Protein AF-A0A1F9LB64-F1 (afdb_monomer)

Radius of gyration: 16.24 Å; Cα contacts (8 Å, |Δi|>4): 13; chains: 1; bounding box: 30×19×49 Å

Secondary structure (DSSP, 8-state):
-HHHHHHHHTPPPTHHHHHHHHHHHT-SS--S----S-HHHHHHHHHHHHS-HHHHHHHHHHHTT--

Structure (mmCIF, N/CA/C/O backbone):
data_AF-A0A1F9LB64-F1
#
_entry.id   AF-A0A1F9LB64-F1
#
loop_
_atom_site.group_PDB
_atom_site.id
_atom_site.type_symbol
_atom_site.label_atom_id
_atom_site.label_alt_id
_atom_site.label_comp_id
_atom_site.label_asym_id
_atom_site.label_entity_id
_atom_site.label_seq_id
_atom_site.pdbx_PDB_ins_code
_atom_site.Cartn_x
_atom_site.Cartn_y
_atom_site.Cartn_z
_atom_site.occupancy
_atom_site.B_iso_or_equiv
_atom_site.auth_seq_id
_atom_site.auth_comp_id
_atom_site.auth_asym_id
_atom_site.auth_atom_id
_atom_site.pdbx_PDB_model_num
ATOM 1 N N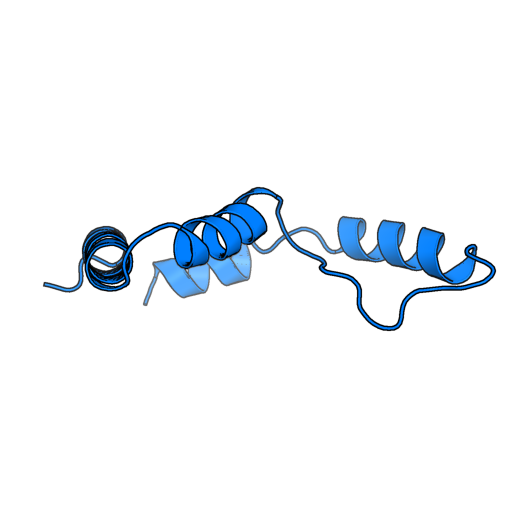 . MET A 1 1 ? 9.136 -10.727 -22.302 1.00 51.38 1 MET A N 1
ATOM 2 C CA . MET A 1 1 ? 9.806 -10.729 -20.987 1.00 51.38 1 MET A CA 1
ATOM 3 C C . MET A 1 1 ? 10.148 -9.311 -20.537 1.00 51.38 1 MET A C 1
ATOM 5 O O . MET A 1 1 ? 9.889 -8.995 -19.389 1.00 51.38 1 MET A O 1
ATOM 9 N N . ASP A 1 2 ? 10.605 -8.445 -21.440 1.00 61.62 2 ASP A N 1
ATOM 10 C CA . ASP A 1 2 ? 11.226 -7.145 -21.123 1.00 61.62 2 ASP A CA 1
ATOM 11 C C . ASP A 1 2 ? 10.366 -6.142 -20.331 1.00 61.62 2 ASP A C 1
ATOM 13 O O . ASP A 1 2 ? 10.893 -5.366 -19.542 1.00 61.62 2 ASP A O 1
ATOM 17 N N . VAL A 1 3 ? 9.039 -6.147 -20.501 1.00 61.62 3 VAL A N 1
ATOM 18 C CA . VAL A 1 3 ? 8.149 -5.188 -19.810 1.00 61.62 3 VAL A CA 1
ATOM 19 C C . VAL A 1 3 ? 8.020 -5.505 -18.315 1.00 61.62 3 VAL A C 1
ATOM 21 O O . VAL A 1 3 ? 7.981 -4.593 -17.500 1.00 61.62 3 VAL A O 1
ATOM 24 N N . ILE A 1 4 ? 8.011 -6.791 -17.941 1.00 64.00 4 ILE A N 1
ATOM 25 C CA . ILE A 1 4 ? 7.892 -7.210 -16.534 1.00 64.00 4 ILE A CA 1
ATOM 26 C C . ILE A 1 4 ? 9.172 -6.849 -15.776 1.00 64.00 4 ILE A C 1
ATOM 28 O O . ILE A 1 4 ? 9.103 -6.265 -14.701 1.00 64.00 4 ILE A O 1
ATOM 32 N N . GLU A 1 5 ? 10.335 -7.134 -16.365 1.00 64.25 5 GLU A N 1
ATOM 33 C CA . GLU A 1 5 ? 11.626 -6.752 -15.781 1.00 64.25 5 GLU A CA 1
ATOM 34 C C . GLU A 1 5 ? 11.769 -5.233 -15.651 1.00 64.25 5 GLU A C 1
ATOM 36 O O . GLU A 1 5 ? 12.264 -4.747 -14.635 1.00 64.25 5 GLU A O 1
ATOM 41 N N . HIS A 1 6 ? 11.297 -4.468 -16.641 1.00 65.69 6 HIS A N 1
ATOM 42 C CA . HIS A 1 6 ? 11.305 -3.011 -16.564 1.00 65.69 6 HIS A CA 1
ATOM 43 C C . HIS A 1 6 ? 10.416 -2.483 -15.428 1.00 65.69 6 HIS A C 1
ATOM 45 O O . HIS A 1 6 ? 10.833 -1.584 -14.697 1.00 65.69 6 HIS A O 1
ATOM 51 N N . ASP A 1 7 ? 9.224 -3.050 -15.244 1.00 62.81 7 ASP A N 1
ATOM 52 C CA . ASP A 1 7 ? 8.301 -2.657 -14.176 1.00 62.81 7 ASP A CA 1
ATOM 53 C C . ASP A 1 7 ? 8.816 -3.050 -12.779 1.00 62.81 7 ASP A C 1
ATOM 55 O O . ASP A 1 7 ? 8.601 -2.311 -11.817 1.00 62.81 7 ASP A O 1
ATOM 59 N N . GLU A 1 8 ? 9.534 -4.172 -12.650 1.00 65.31 8 GLU A N 1
ATOM 60 C CA . GLU A 1 8 ? 10.185 -4.569 -11.393 1.00 65.31 8 GLU A CA 1
ATOM 61 C C . GLU A 1 8 ? 11.362 -3.650 -11.040 1.00 65.31 8 GLU A C 1
ATOM 63 O O . GLU A 1 8 ? 11.505 -3.238 -9.887 1.00 65.31 8 GLU A O 1
ATOM 68 N N . GLN A 1 9 ? 12.171 -3.267 -12.034 1.00 65.56 9 GLN A N 1
ATOM 69 C CA . GLN A 1 9 ? 13.295 -2.345 -11.843 1.00 65.56 9 GLN A CA 1
ATOM 70 C C . GLN A 1 9 ? 12.845 -0.904 -11.555 1.00 65.56 9 GLN A C 1
ATOM 72 O O . GLN A 1 9 ? 13.533 -0.185 -10.830 1.00 65.56 9 GLN A O 1
ATOM 77 N N . ASN A 1 10 ? 11.685 -0.488 -12.074 1.00 66.81 10 ASN A N 1
ATOM 78 C CA . ASN A 1 10 ? 11.097 0.842 -11.863 1.00 66.81 10 ASN A CA 1
ATOM 79 C C . ASN A 1 10 ? 9.936 0.833 -10.857 1.00 66.81 10 ASN A C 1
ATOM 81 O O . ASN A 1 10 ? 9.084 1.729 -10.861 1.00 66.81 10 ASN A O 1
ATOM 85 N N . GLY A 1 11 ? 9.901 -0.173 -9.977 1.00 65.50 11 GLY A N 1
A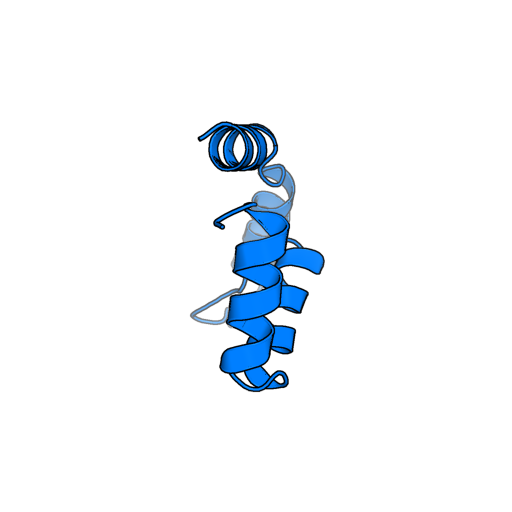TOM 86 C CA . GLY A 1 11 ? 8.920 -0.271 -8.906 1.00 65.50 11 GLY A CA 1
ATOM 87 C C . GLY A 1 11 ? 8.867 0.993 -8.038 1.00 65.50 11 GLY A C 1
ATOM 88 O O . GLY A 1 11 ? 9.806 1.790 -7.970 1.00 65.50 11 GLY A O 1
ATOM 89 N N . GLN A 1 12 ? 7.738 1.213 -7.355 1.00 67.44 12 GLN A N 1
ATOM 90 C CA . GLN A 1 12 ? 7.572 2.430 -6.558 1.00 67.44 12 GLN A CA 1
ATOM 91 C C . GLN A 1 12 ? 8.651 2.567 -5.474 1.00 67.44 12 GLN A C 1
ATOM 93 O O . GLN A 1 12 ? 8.975 1.588 -4.799 1.00 67.44 12 GLN A O 1
ATOM 98 N N . PRO A 1 13 ? 9.144 3.795 -5.230 1.00 73.44 13 PRO A N 1
ATOM 99 C CA . PRO A 1 13 ? 10.188 4.024 -4.248 1.00 73.44 13 PRO A CA 1
ATOM 100 C C . PRO A 1 13 ? 9.722 3.606 -2.843 1.00 73.44 13 PRO A C 1
ATOM 102 O O . PRO A 1 13 ? 8.599 3.944 -2.435 1.00 73.44 13 PRO A O 1
ATOM 105 N N . PRO A 1 14 ? 10.597 2.953 -2.053 1.00 77.38 14 PRO A N 1
ATOM 106 C CA . PRO A 1 14 ? 10.260 2.430 -0.726 1.00 77.38 14 PRO A CA 1
ATOM 107 C C . PRO A 1 14 ? 9.872 3.536 0.264 1.00 77.38 14 PRO A C 1
ATOM 109 O O . PRO A 1 14 ? 9.202 3.281 1.263 1.00 77.38 14 PRO A O 1
ATOM 112 N N . LEU A 1 15 ? 10.217 4.790 -0.044 1.00 81.62 15 LEU A N 1
ATOM 113 C CA . LEU A 1 15 ? 9.883 5.971 0.745 1.00 81.62 15 LEU A CA 1
ATOM 114 C C . LEU A 1 15 ? 8.370 6.114 0.995 1.00 81.62 15 LEU A C 1
ATOM 116 O O . LEU A 1 15 ? 7.954 6.495 2.085 1.00 81.62 15 LEU A O 1
ATOM 120 N N . LYS A 1 16 ? 7.522 5.736 0.026 1.00 77.62 16 LYS A N 1
ATOM 121 C CA . LYS A 1 16 ? 6.058 5.744 0.215 1.00 77.62 16 LYS A CA 1
ATOM 122 C C . LYS A 1 16 ? 5.598 4.743 1.274 1.00 77.62 16 LYS A C 1
ATOM 124 O O . LYS A 1 16 ? 4.640 5.014 1.996 1.00 77.62 16 LYS A O 1
ATOM 129 N N . ILE A 1 17 ? 6.275 3.601 1.366 1.00 82.94 17 ILE A N 1
ATOM 130 C CA . ILE A 1 17 ? 6.013 2.588 2.391 1.00 82.94 17 ILE A CA 1
ATOM 131 C C . ILE A 1 17 ? 6.466 3.118 3.756 1.00 82.94 17 ILE A C 1
ATOM 133 O O . ILE A 1 17 ? 5.732 2.977 4.731 1.00 82.94 17 ILE A O 1
ATOM 137 N N . ALA A 1 18 ? 7.620 3.790 3.811 1.00 86.62 18 ALA A N 1
ATOM 138 C CA . ALA A 1 18 ? 8.152 4.383 5.037 1.00 86.62 18 ALA A CA 1
ATOM 139 C C . ALA A 1 18 ? 7.196 5.424 5.653 1.00 86.62 18 ALA A C 1
ATOM 141 O O . ALA A 1 18 ? 6.843 5.304 6.824 1.00 86.62 18 ALA A O 1
ATOM 142 N N . TYR A 1 19 ? 6.686 6.378 4.863 1.00 86.62 19 TYR A N 1
ATOM 143 C CA . TYR A 1 19 ? 5.697 7.355 5.350 1.00 86.62 19 TYR A CA 1
ATOM 144 C C . TYR A 1 19 ? 4.386 6.706 5.804 1.00 86.62 19 TYR A C 1
ATOM 146 O O . TYR A 1 19 ? 3.746 7.145 6.762 1.00 86.62 19 TYR A O 1
ATOM 154 N N . LEU A 1 20 ? 3.954 5.647 5.117 1.00 84.31 20 LEU A N 1
ATOM 155 C CA . LEU A 1 20 ? 2.766 4.914 5.532 1.00 84.31 20 LEU A CA 1
ATOM 156 C C . LEU A 1 20 ? 2.988 4.214 6.880 1.00 84.31 20 LEU A C 1
ATOM 158 O O . LEU A 1 20 ? 2.111 4.283 7.737 1.00 84.31 20 LEU A O 1
ATOM 162 N N . LEU A 1 21 ? 4.140 3.571 7.073 1.00 87.12 21 LEU A N 1
ATOM 163 C CA . LEU A 1 21 ? 4.523 2.931 8.334 1.00 87.12 21 LEU A CA 1
ATOM 164 C C . LEU A 1 21 ? 4.560 3.934 9.486 1.00 87.12 21 LEU A C 1
ATOM 166 O O . LEU A 1 21 ? 3.956 3.677 10.526 1.00 87.12 21 LEU A O 1
ATOM 170 N N . GLU A 1 22 ? 5.187 5.093 9.280 1.00 92.38 22 GLU A N 1
ATOM 171 C CA . GLU A 1 22 ? 5.211 6.187 10.256 1.00 92.38 22 GLU A CA 1
ATOM 172 C C . GLU A 1 22 ? 3.790 6.582 10.683 1.00 92.38 22 GLU A C 1
ATOM 174 O O . GLU A 1 22 ? 3.484 6.675 11.874 1.00 92.38 22 GLU A O 1
ATOM 179 N N . ARG A 1 23 ? 2.873 6.741 9.722 1.00 87.88 23 ARG A N 1
ATOM 180 C CA . ARG A 1 23 ? 1.472 7.055 10.018 1.00 87.88 23 ARG A CA 1
ATOM 181 C C . ARG A 1 23 ? 0.767 5.931 10.781 1.00 87.88 23 ARG A C 1
ATOM 183 O O . ARG A 1 23 ? -0.030 6.218 11.672 1.00 87.88 23 ARG A O 1
ATOM 190 N N . ILE A 1 24 ? 1.021 4.670 10.427 1.00 90.69 24 ILE A N 1
ATOM 191 C CA . ILE A 1 24 ? 0.408 3.497 11.070 1.00 90.69 24 ILE A CA 1
ATOM 192 C C . ILE A 1 24 ? 0.822 3.410 12.538 1.00 90.69 24 ILE A C 1
ATOM 194 O O . ILE A 1 24 ? -0.050 3.270 13.392 1.00 90.69 24 ILE A O 1
ATOM 198 N N . ILE A 1 25 ? 2.120 3.533 12.827 1.00 93.56 25 ILE A N 1
ATOM 199 C CA . ILE A 1 25 ? 2.670 3.422 14.187 1.00 93.56 25 ILE A CA 1
ATOM 200 C C . ILE A 1 25 ? 2.123 4.533 15.095 1.00 93.56 25 ILE A C 1
ATOM 202 O O . ILE A 1 25 ? 1.850 4.292 16.266 1.00 93.56 25 ILE A O 1
ATOM 206 N N . ASN A 1 26 ? 1.881 5.723 14.539 1.00 94.69 26 ASN A N 1
ATOM 207 C CA . ASN A 1 26 ? 1.295 6.856 15.259 1.00 94.69 26 ASN A CA 1
ATOM 208 C C . ASN A 1 26 ? -0.250 6.844 15.310 1.00 94.69 26 ASN A C 1
ATOM 210 O O . ASN A 1 26 ? -0.855 7.763 15.862 1.00 94.69 26 ASN A O 1
ATOM 214 N N . THR A 1 27 ? -0.924 5.843 14.731 1.00 92.12 27 THR A N 1
ATOM 215 C CA . THR A 1 27 ? -2.394 5.762 14.738 1.00 92.12 27 THR A CA 1
ATOM 216 C C . THR A 1 27 ? -2.873 4.908 15.920 1.00 92.12 27 THR A C 1
ATOM 218 O O . THR A 1 27 ? -2.523 3.735 15.988 1.00 92.12 27 THR A O 1
ATOM 221 N N . PRO A 1 28 ? -3.752 5.411 16.810 1.00 89.62 28 PRO A N 1
ATOM 222 C CA . PRO A 1 28 ? -4.181 4.680 18.011 1.00 89.62 28 PRO A CA 1
ATOM 223 C C . PRO A 1 28 ? -5.010 3.414 17.724 1.00 89.62 28 PRO A C 1
ATOM 225 O O . PRO A 1 28 ? -5.120 2.536 18.575 1.00 89.62 28 PRO A O 1
ATOM 228 N N . LYS A 1 29 ? -5.618 3.310 16.535 1.00 90.56 29 LYS A N 1
ATOM 229 C CA . LYS A 1 29 ? -6.351 2.125 16.054 1.00 90.56 29 LYS A CA 1
ATOM 230 C C . LYS A 1 29 ? -6.016 1.867 14.578 1.00 90.56 29 LYS A C 1
ATOM 232 O O . LYS A 1 29 ? -6.788 2.273 13.702 1.00 90.56 29 LYS A O 1
ATOM 237 N N . PRO A 1 30 ? -4.853 1.268 14.274 1.00 88.62 30 PRO A N 1
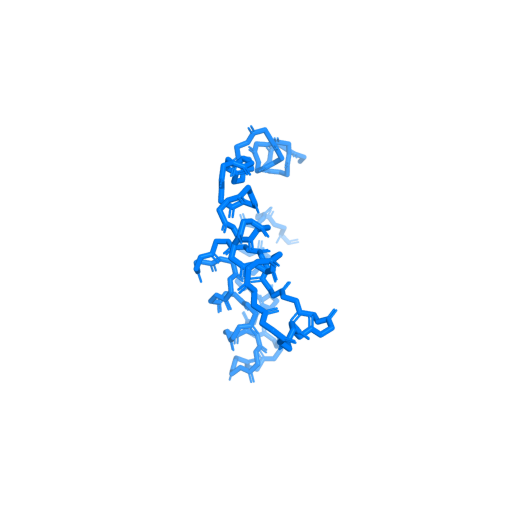ATOM 238 C CA . PRO A 1 30 ? -4.459 0.998 12.899 1.00 88.62 30 PRO A CA 1
ATOM 239 C C . PRO A 1 30 ? -5.371 -0.067 12.273 1.00 88.62 30 PRO A C 1
ATOM 241 O O . PRO A 1 30 ? -5.915 -0.939 12.951 1.00 88.62 30 PRO A O 1
ATOM 244 N N . ARG A 1 31 ? -5.567 0.010 10.956 1.00 84.00 31 ARG A N 1
ATOM 245 C CA . ARG A 1 31 ? -6.341 -0.980 10.195 1.00 84.00 31 ARG A CA 1
ATOM 246 C C . ARG A 1 31 ? -5.495 -2.232 9.969 1.00 84.00 31 ARG A C 1
ATOM 248 O O . ARG A 1 31 ? -4.288 -2.145 9.797 1.00 84.00 31 ARG A O 1
ATOM 255 N N . LEU A 1 32 ? -6.132 -3.395 9.869 1.00 81.50 32 LEU A N 1
ATOM 256 C CA . LEU A 1 32 ? -5.423 -4.656 9.609 1.00 81.50 32 LEU A CA 1
ATOM 257 C C . LEU A 1 32 ? -4.772 -4.708 8.212 1.00 81.50 32 LEU A C 1
ATOM 259 O O . LEU A 1 32 ? -3.827 -5.458 7.994 1.00 81.50 32 LEU A O 1
ATOM 263 N N . ARG A 1 33 ? -5.293 -3.946 7.241 1.00 80.12 33 ARG A N 1
ATOM 264 C CA . ARG A 1 33 ? -4.835 -3.968 5.845 1.00 80.12 33 ARG A CA 1
ATOM 265 C C . ARG A 1 33 ? -4.739 -2.555 5.285 1.00 80.12 33 ARG A C 1
ATOM 267 O O . ARG A 1 33 ? -5.698 -1.786 5.368 1.00 80.12 33 ARG A O 1
ATOM 274 N N . TYR A 1 34 ? -3.607 -2.255 4.656 1.00 76.00 34 TYR A N 1
ATOM 275 C CA . TYR A 1 34 ? -3.367 -1.009 3.938 1.00 76.00 34 TYR A CA 1
ATOM 276 C C . TYR A 1 34 ? -2.994 -1.322 2.494 1.00 76.00 34 TYR A C 1
ATOM 278 O O . TYR A 1 34 ? -2.080 -2.098 2.234 1.00 76.00 34 TYR A O 1
ATOM 286 N N . ALA A 1 35 ? -3.709 -0.719 1.546 1.00 68.69 35 ALA A N 1
ATOM 287 C CA . ALA A 1 35 ? -3.362 -0.821 0.136 1.00 68.69 35 ALA A 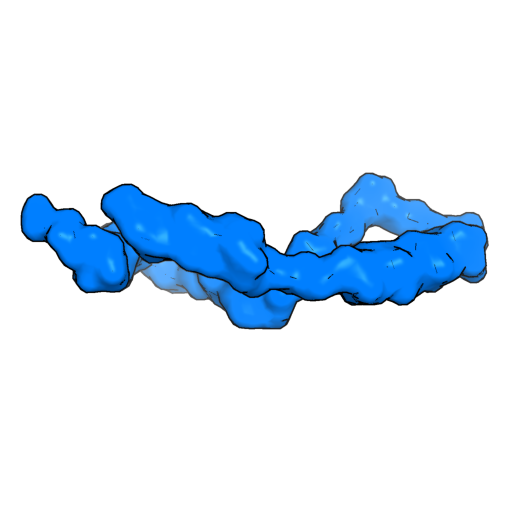CA 1
ATOM 288 C C . ALA A 1 35 ? -2.210 0.145 -0.164 1.00 68.69 35 ALA A C 1
ATOM 290 O O . ALA A 1 35 ? -2.421 1.362 -0.267 1.00 68.69 35 ALA A O 1
ATOM 291 N N . VAL A 1 36 ? -1.004 -0.399 -0.299 1.00 66.31 36 VAL A N 1
ATOM 292 C CA . VAL A 1 36 ? 0.211 0.345 -0.644 1.00 66.31 36 VAL A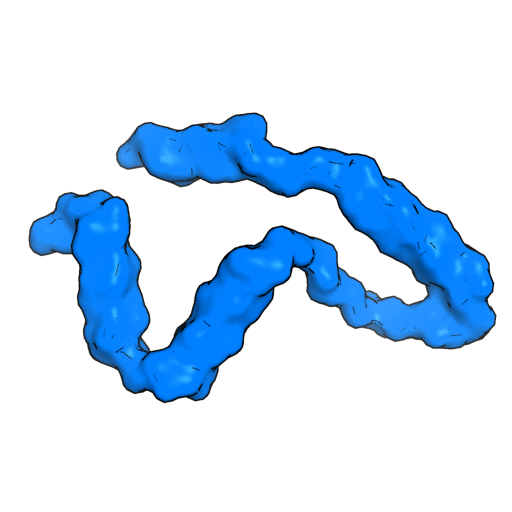 CA 1
ATOM 293 C C . VAL A 1 36 ? 0.492 0.104 -2.114 1.00 66.31 36 VAL A C 1
ATOM 295 O O . VAL A 1 36 ? 0.604 -1.037 -2.541 1.00 66.31 36 VAL A O 1
ATOM 298 N N . GLY A 1 37 ? 0.497 1.172 -2.900 1.00 65.00 37 GLY A N 1
ATOM 299 C CA . GLY A 1 37 ? 0.627 1.083 -4.345 1.00 65.00 37 GLY A CA 1
ATOM 300 C C . GLY A 1 37 ? 0.362 2.426 -5.001 1.00 65.00 37 GLY A C 1
ATOM 301 O O . GLY A 1 37 ? -0.272 3.314 -4.412 1.00 65.00 37 GLY A O 1
ATOM 302 N N . ALA A 1 38 ? 0.864 2.543 -6.220 1.00 64.62 38 ALA A N 1
ATOM 303 C CA . ALA A 1 38 ? 0.691 3.681 -7.100 1.00 64.62 38 ALA A CA 1
ATOM 304 C C . ALA A 1 38 ? -0.812 3.969 -7.329 1.00 64.62 38 ALA A C 1
ATOM 306 O O . ALA A 1 38 ? -1.619 3.037 -7.366 1.00 64.62 38 ALA A O 1
ATOM 307 N N . ALA A 1 39 ? -1.229 5.237 -7.420 1.00 61.00 39 ALA A N 1
ATOM 308 C CA . ALA A 1 39 ? -2.645 5.570 -7.650 1.00 61.00 39 ALA A CA 1
ATOM 309 C C . ALA A 1 39 ? -3.148 4.979 -8.983 1.00 61.00 39 ALA A C 1
ATOM 311 O O . ALA A 1 39 ? -4.260 4.472 -9.066 1.00 61.00 39 ALA A O 1
ATOM 312 N N . ASP A 1 40 ? -2.265 4.964 -9.970 1.00 55.69 40 ASP A N 1
ATOM 313 C CA . ASP A 1 40 ? -2.301 4.279 -11.258 1.00 55.69 40 ASP A CA 1
ATOM 314 C C . ASP A 1 40 ? -2.488 2.753 -11.140 1.00 55.69 40 ASP A C 1
ATOM 316 O O . ASP A 1 40 ? -3.402 2.210 -11.756 1.00 55.69 40 ASP A O 1
ATOM 320 N N . GLN A 1 41 ? -1.752 2.052 -10.271 1.00 62.44 41 GLN A N 1
ATOM 321 C CA . GLN A 1 41 ? -1.974 0.613 -10.031 1.00 62.44 41 GLN A CA 1
ATOM 322 C C . GLN A 1 41 ? -3.330 0.326 -9.359 1.00 62.44 41 GLN A C 1
ATOM 324 O O . GLN A 1 41 ? -3.988 -0.677 -9.647 1.00 62.44 41 GLN A O 1
ATOM 329 N N . LYS A 1 42 ? -3.790 1.227 -8.479 1.00 64.69 42 LYS A N 1
ATOM 330 C CA . LYS A 1 42 ? -5.135 1.150 -7.879 1.00 64.69 42 LYS A CA 1
ATOM 331 C C . LYS A 1 42 ? -6.234 1.421 -8.910 1.00 64.69 42 LYS A C 1
ATOM 333 O O . LYS A 1 42 ? -7.318 0.849 -8.790 1.00 64.69 42 LYS A O 1
ATOM 338 N N . LEU A 1 43 ? -5.952 2.239 -9.924 1.00 66.19 43 LEU A N 1
ATOM 339 C CA . LEU A 1 43 ? -6.866 2.525 -11.026 1.00 66.19 43 LEU A CA 1
ATOM 340 C C . LEU A 1 43 ? -7.127 1.268 -11.859 1.00 66.19 43 LEU A C 1
ATOM 342 O O . LEU A 1 43 ? -8.280 0.989 -12.161 1.00 66.19 43 LEU A O 1
ATOM 346 N N . SER A 1 44 ? -6.106 0.451 -12.129 1.00 64.94 44 SER A N 1
ATOM 347 C CA . SER A 1 44 ? -6.264 -0.826 -12.847 1.00 64.94 44 SER A CA 1
ATOM 348 C C . SER A 1 44 ? -7.154 -1.826 -12.096 1.00 64.94 44 SER A C 1
ATOM 350 O O . SER A 1 44 ? -7.975 -2.509 -12.706 1.00 64.94 44 SER A O 1
ATOM 352 N N . LEU A 1 45 ? -7.061 -1.874 -10.761 1.00 66.19 45 LEU A N 1
ATOM 353 C CA . LEU A 1 45 ? -7.929 -2.702 -9.906 1.00 66.19 45 LEU A CA 1
ATOM 354 C C . LEU A 1 45 ? -9.387 -2.219 -9.896 1.00 66.19 45 LEU A C 1
ATOM 356 O O . LEU A 1 45 ? -10.307 -3.026 -9.765 1.00 66.19 45 LEU A O 1
ATOM 360 N N . PHE A 1 46 ? -9.598 -0.909 -10.012 1.00 70.12 46 PHE A N 1
ATOM 361 C CA . PHE A 1 46 ? -10.926 -0.312 -10.120 1.00 70.12 46 PHE A CA 1
ATOM 362 C C . PHE A 1 46 ? -11.513 -0.499 -11.523 1.00 70.12 46 PHE A C 1
ATOM 364 O O . PHE A 1 46 ? -12.665 -0.905 -11.653 1.00 70.12 46 PHE A O 1
ATOM 371 N N . LEU A 1 47 ? -10.699 -0.301 -12.564 1.00 66.50 47 LEU A N 1
ATOM 372 C CA . LEU A 1 47 ? -11.079 -0.512 -13.954 1.00 66.50 47 LEU A CA 1
ATOM 373 C C . LEU A 1 47 ? -11.497 -1.965 -14.176 1.00 66.50 47 LEU A C 1
ATOM 375 O O . LEU A 1 47 ? -12.560 -2.193 -14.730 1.00 66.50 47 LEU A O 1
ATOM 379 N N . LYS A 1 48 ? -10.763 -2.943 -13.629 1.00 65.56 48 LYS A N 1
ATOM 380 C CA . LYS A 1 48 ? -11.134 -4.367 -13.698 1.00 65.56 48 LYS A CA 1
ATOM 381 C C . LYS A 1 48 ? -12.498 -4.687 -13.066 1.00 65.56 48 LYS A C 1
ATOM 383 O O . LYS A 1 48 ? -13.134 -5.653 -13.455 1.00 65.56 48 LYS A O 1
ATOM 388 N N . LYS A 1 49 ? -12.961 -3.900 -12.089 1.00 69.31 49 LYS A N 1
ATOM 389 C CA . LYS A 1 49 ? -14.286 -4.092 -11.469 1.00 69.31 49 LYS A CA 1
ATOM 390 C C . LYS A 1 49 ? -15.432 -3.460 -12.260 1.00 69.31 49 LYS A C 1
ATOM 392 O O . LYS A 1 49 ? -16.581 -3.806 -12.010 1.00 69.31 49 LYS A O 1
ATOM 397 N N . ILE A 1 50 ? -15.134 -2.512 -13.146 1.00 78.06 50 ILE A N 1
ATOM 398 C CA . ILE A 1 50 ? -16.128 -1.765 -13.931 1.00 78.06 50 ILE A CA 1
ATOM 399 C C . ILE A 1 50 ? -16.164 -2.252 -15.3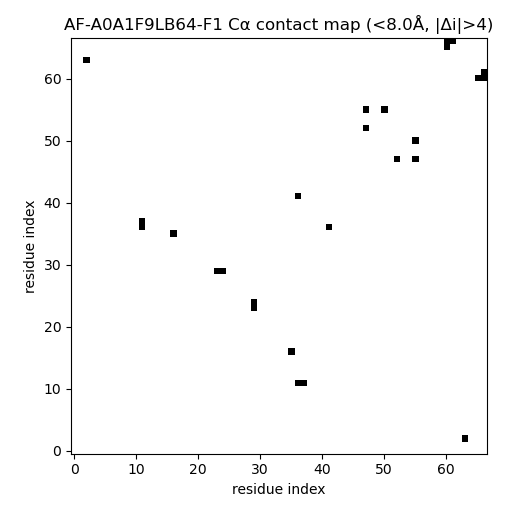80 1.00 78.06 50 ILE A C 1
ATOM 401 O O . ILE A 1 50 ? -17.224 -2.250 -16.002 1.00 78.06 50 ILE A O 1
ATOM 405 N N . LEU A 1 51 ? -15.019 -2.668 -15.921 1.00 73.94 51 LEU A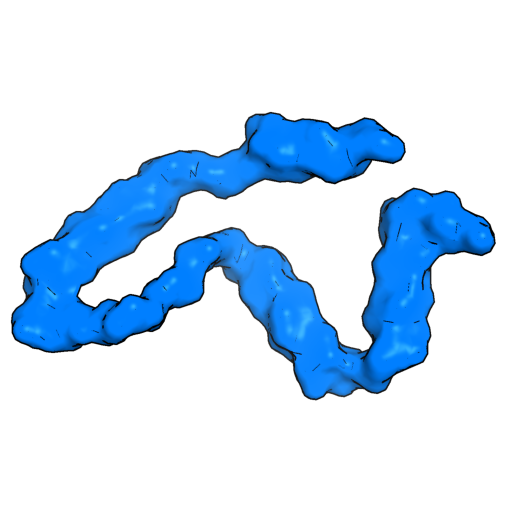 N 1
ATOM 406 C CA . LEU A 1 51 ? -14.916 -3.192 -17.271 1.00 73.94 51 LEU A CA 1
ATOM 407 C C . LEU A 1 51 ? -15.390 -4.652 -17.303 1.00 73.94 51 LEU A C 1
ATOM 409 O O . LEU A 1 51 ? -14.929 -5.451 -16.489 1.00 73.94 51 LEU A O 1
ATOM 413 N N . PRO A 1 52 ? -16.249 -5.033 -18.262 1.00 77.94 52 PRO A N 1
ATOM 414 C CA . PRO A 1 52 ? -16.560 -6.434 -18.513 1.00 77.94 52 PRO A CA 1
ATOM 415 C C . PRO A 1 52 ? -15.283 -7.218 -18.843 1.00 77.94 52 PRO A C 1
ATOM 417 O O . PRO A 1 52 ? -14.469 -6.742 -19.637 1.00 77.94 52 PRO A O 1
ATOM 420 N N . ASP A 1 53 ? -15.140 -8.428 -18.296 1.00 74.75 53 ASP A N 1
ATOM 421 C CA . ASP A 1 53 ? -13.898 -9.225 -18.343 1.00 74.75 53 ASP A CA 1
ATOM 422 C C . ASP A 1 53 ? -13.262 -9.302 -19.744 1.00 74.75 53 ASP A C 1
ATOM 424 O O . ASP A 1 53 ? -12.063 -9.086 -19.908 1.00 74.75 53 ASP A O 1
ATOM 428 N N . ARG A 1 54 ? -14.084 -9.475 -20.790 1.00 78.94 54 ARG A N 1
ATOM 429 C CA . ARG A 1 54 ? -13.628 -9.565 -22.191 1.00 78.94 54 ARG A CA 1
ATOM 430 C C . ARG A 1 54 ? -12.853 -8.336 -22.678 1.00 78.94 54 ARG A C 1
ATOM 432 O O . ARG A 1 54 ? -11.974 -8.465 -23.522 1.00 78.94 54 ARG A O 1
ATOM 439 N N . TRP A 1 55 ? -13.190 -7.150 -22.180 1.00 79.12 55 TRP A N 1
ATOM 440 C CA . TRP A 1 55 ? -12.545 -5.896 -22.573 1.00 79.12 55 TRP A CA 1
ATOM 441 C C . TRP A 1 55 ? -11.222 -5.706 -21.839 1.00 79.12 55 TRP A C 1
ATOM 443 O O . TRP A 1 55 ? -10.253 -5.231 -22.426 1.00 79.12 55 TRP A O 1
ATOM 453 N N . PHE A 1 56 ? -11.173 -6.099 -20.564 1.00 79.00 56 PHE A N 1
ATOM 454 C CA . PHE A 1 56 ? -9.942 -6.052 -19.784 1.00 79.00 56 PHE A CA 1
ATOM 455 C C . PHE A 1 56 ? -8.892 -6.979 -20.403 1.00 79.00 56 PHE A C 1
ATOM 457 O O . PHE A 1 56 ? -7.767 -6.549 -20.653 1.00 79.00 56 PHE A O 1
ATOM 464 N N . ASP A 1 57 ? -9.295 -8.200 -20.758 1.00 79.12 57 ASP A N 1
ATOM 465 C CA . ASP A 1 57 ? -8.418 -9.166 -21.420 1.00 79.12 57 ASP A CA 1
ATOM 466 C C . ASP A 1 57 ? -7.916 -8.647 -22.777 1.00 79.12 57 ASP A C 1
ATOM 468 O O . ASP A 1 57 ? -6.734 -8.785 -23.086 1.00 79.12 57 ASP A O 1
ATOM 472 N N . GLN A 1 58 ? -8.758 -7.967 -23.566 1.00 81.69 58 GLN A N 1
ATOM 473 C CA . GLN A 1 58 ? -8.333 -7.339 -24.826 1.00 81.69 58 GLN A CA 1
ATOM 474 C C . GLN A 1 58 ? -7.281 -6.241 -24.636 1.00 81.69 58 GLN A C 1
ATOM 476 O O . GLN A 1 58 ? -6.314 -6.187 -25.395 1.00 81.69 58 GLN A O 1
ATOM 481 N N . ILE A 1 59 ? -7.437 -5.385 -23.624 1.00 81.19 59 ILE A N 1
ATOM 482 C CA . ILE A 1 59 ? -6.467 -4.323 -23.319 1.00 81.19 59 ILE A CA 1
ATOM 483 C C . ILE A 1 59 ? -5.132 -4.927 -22.877 1.00 81.19 59 ILE A C 1
ATOM 485 O O . ILE A 1 59 ? -4.078 -4.477 -23.322 1.00 81.19 59 ILE A O 1
ATOM 489 N N . VAL A 1 60 ? -5.171 -5.965 -22.038 1.00 78.94 60 VAL A N 1
ATOM 490 C CA . VAL A 1 60 ? -3.977 -6.689 -21.582 1.00 78.94 60 VAL A CA 1
ATOM 491 C C . VAL A 1 60 ? -3.271 -7.361 -22.763 1.00 78.94 60 VAL A C 1
ATOM 493 O O . VAL A 1 60 ? -2.066 -7.183 -22.922 1.00 78.94 60 VAL A O 1
ATOM 496 N N . MET A 1 61 ? -4.000 -8.062 -23.638 1.00 82.44 61 MET A N 1
ATOM 497 C CA . MET A 1 61 ? -3.425 -8.682 -24.841 1.00 82.44 61 MET A CA 1
ATOM 498 C C . MET A 1 61 ? -2.762 -7.647 -25.758 1.00 82.44 61 MET A C 1
ATOM 500 O O . MET A 1 61 ? -1.640 -7.861 -26.218 1.00 82.44 61 MET A O 1
ATOM 504 N N . LEU A 1 62 ? -3.406 -6.490 -25.958 1.00 81.94 62 LEU A N 1
ATOM 505 C CA . LEU A 1 62 ? -2.862 -5.390 -26.756 1.00 81.94 62 LEU A CA 1
ATOM 506 C C . LEU A 1 62 ? -1.595 -4.790 -26.126 1.00 81.94 62 LEU A C 1
ATOM 508 O O . LEU A 1 62 ? -0.603 -4.575 -26.822 1.00 81.94 62 LEU A O 1
ATOM 512 N N . TYR A 1 63 ? -1.616 -4.539 -24.815 1.00 76.44 63 TYR A N 1
ATOM 513 C CA . TYR A 1 63 ? -0.498 -3.948 -24.077 1.00 76.44 63 TYR A CA 1
ATOM 514 C C . TYR A 1 63 ? 0.728 -4.867 -24.059 1.00 76.44 63 TYR A C 1
ATOM 516 O O . TYR A 1 63 ? 1.843 -4.425 -24.334 1.00 76.44 63 TYR A O 1
ATOM 524 N N . TYR A 1 64 ? 0.521 -6.165 -23.825 1.00 73.81 64 TYR A N 1
ATOM 525 C CA . TYR A 1 64 ? 1.595 -7.159 -23.829 1.00 73.81 64 TYR A CA 1
ATOM 526 C C . TYR A 1 64 ? 1.945 -7.687 -25.227 1.00 73.81 64 TYR A C 1
ATOM 528 O O . TYR A 1 64 ? 2.816 -8.548 -25.344 1.00 73.81 64 TYR A O 1
ATOM 536 N N . LYS A 1 65 ? 1.300 -7.177 -26.290 1.00 66.62 65 LYS A N 1
ATOM 537 C CA . LYS A 1 65 ? 1.447 -7.654 -27.679 1.00 66.62 65 LYS A CA 1
ATOM 538 C C . LYS A 1 65 ? 1.332 -9.180 -27.797 1.00 66.62 65 LYS A C 1
ATOM 540 O O . LYS A 1 65 ? 2.024 -9.805 -28.601 1.00 66.62 65 LYS A O 1
ATOM 545 N N . LEU A 1 66 ? 0.466 -9.777 -26.986 1.00 60.88 66 LEU A N 1
ATOM 546 C CA . LEU A 1 66 ? 0.107 -11.181 -27.110 1.00 60.88 66 LEU A CA 1
ATOM 547 C C . LEU A 1 66 ? -0.879 -11.262 -28.278 1.00 60.88 66 LEU A C 1
ATOM 549 O O . LEU A 1 66 ? -1.982 -10.725 -28.192 1.00 60.88 6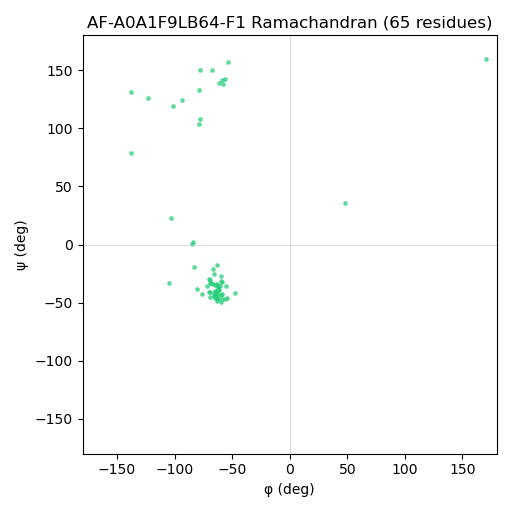6 LEU A O 1
ATOM 553 N N . LYS A 1 67 ? -0.418 -11.813 -29.403 1.00 56.03 67 LYS A N 1
ATOM 554 C CA . LYS A 1 67 ? -1.231 -12.019 -30.606 1.00 56.03 67 LYS A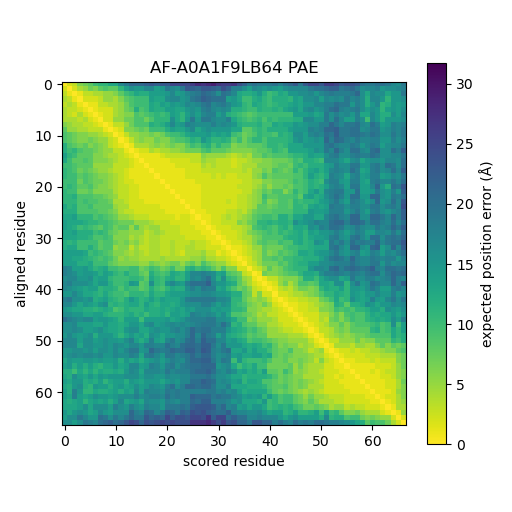 CA 1
ATOM 555 C C . LYS A 1 67 ? -2.237 -13.143 -30.395 1.00 56.03 67 LYS A C 1
ATOM 557 O O . LYS A 1 67 ? -1.837 -14.160 -29.788 1.00 56.03 67 LYS A O 1
#

Nearest PDB structures (foldseek):
  6dtp-assembly1_B  TM=5.470E-01  e=1.670E+00  Homo sapiens

Sequence (67 aa):
MDVIEHDEQNGQPPLKIAYLLERIINTPKPRLRYAVGAADQKLSLFLKKILPDRWFDQIVMLYYKLK

Foldseek 3Di:
DVVVVVCVVVDDDCVQVVVVVVVQVPDPDHDPDDDDGDVVVVVLVVCCVVDDVVVNVVVVCVVVVPD

Solvent-accessible surface area (backbone atoms only — not comparable to full-atom values): 4276 Å² total; per-residue (Å²): 117,67,68,61,58,49,50,62,76,64,48,82,65,67,64,63,56,50,57,48,48,56,52,43,76,74,37,98,78,61,73,97,74,80,94,81,74,53,72,67,62,53,44,52,62,50,46,60,75,73,43,58,67,74,57,51,53,51,52,50,30,60,73,70,65,57,126

pLDDT: mean 74.32, std 10.55, range [51.38, 94.69]

Mean predicted aligned error: 10.99 Å